Protein AF-A0A7I7RV11-F1 (afdb_monomer_lite)

pLDDT: mean 87.64, std 12.58, range [41.28, 97.12]

Structure (mmCIF, N/CA/C/O backbone):
data_AF-A0A7I7RV11-F1
#
_entry.id   AF-A0A7I7RV11-F1
#
loop_
_atom_site.group_PDB
_atom_site.id
_atom_site.type_symbol
_atom_site.label_atom_id
_atom_site.label_alt_id
_atom_site.label_comp_id
_atom_site.label_asym_id
_atom_site.label_entity_id
_atom_site.label_seq_id
_atom_site.pdbx_PDB_ins_code
_atom_site.Cartn_x
_atom_site.Cartn_y
_atom_site.Cartn_z
_atom_site.occupancy
_atom_site.B_iso_or_equiv
_atom_site.auth_seq_id
_atom_site.auth_comp_id
_atom_site.auth_asym_id
_atom_site.auth_atom_id
_atom_site.pdbx_PDB_model_num
ATOM 1 N N . MET A 1 1 ? 20.963 12.779 -6.659 1.00 41.28 1 MET A N 1
ATOM 2 C CA . MET A 1 1 ? 19.847 13.435 -5.948 1.00 41.28 1 MET A CA 1
ATOM 3 C C . MET A 1 1 ? 18.872 12.330 -5.611 1.00 41.28 1 MET A C 1
ATOM 5 O O . MET A 1 1 ? 18.437 11.670 -6.538 1.00 41.28 1 MET A O 1
ATOM 9 N N . SER A 1 2 ? 18.648 12.032 -4.330 1.00 45.22 2 SER A N 1
ATOM 10 C CA . SER A 1 2 ? 17.662 11.018 -3.942 1.00 45.22 2 SER A CA 1
ATOM 11 C C . SER A 1 2 ? 16.276 11.585 -4.212 1.00 45.22 2 SER A C 1
ATOM 13 O O . SER A 1 2 ? 15.872 12.535 -3.540 1.00 45.22 2 SER A O 1
ATOM 15 N N . ASP A 1 3 ? 15.593 11.049 -5.220 1.00 54.22 3 ASP A N 1
ATOM 16 C CA . ASP A 1 3 ? 14.217 11.409 -5.540 1.00 54.22 3 ASP A CA 1
ATOM 17 C C . ASP A 1 3 ? 13.336 11.082 -4.337 1.00 54.22 3 ASP A C 1
ATOM 19 O O . ASP A 1 3 ? 13.045 9.928 -4.019 1.00 54.22 3 ASP A O 1
ATOM 23 N N . HIS A 1 4 ? 12.970 12.123 -3.592 1.00 54.28 4 HIS A N 1
ATOM 24 C CA . HIS A 1 4 ? 12.039 11.976 -2.490 1.00 54.28 4 HIS A CA 1
ATOM 25 C C . HIS A 1 4 ? 10.669 11.590 -3.082 1.00 54.28 4 HIS A C 1
ATOM 27 O O . HIS A 1 4 ? 10.191 12.280 -3.986 1.00 54.28 4 HIS A O 1
ATOM 33 N N . PRO A 1 5 ? 9.985 10.553 -2.562 1.00 54.84 5 PRO A N 1
ATOM 34 C CA . PRO A 1 5 ? 8.744 10.007 -3.139 1.00 54.84 5 PRO A CA 1
ATOM 35 C C . PRO A 1 5 ? 7.582 11.009 -3.243 1.00 54.84 5 PRO A C 1
ATOM 37 O O . PRO A 1 5 ? 6.573 10.739 -3.888 1.00 54.84 5 PRO A O 1
ATOM 40 N N . LEU A 1 6 ? 7.718 12.175 -2.608 1.00 58.41 6 LEU A N 1
ATOM 41 C CA . LEU A 1 6 ? 6.704 13.224 -2.544 1.00 58.41 6 LEU A CA 1
ATOM 42 C C . LEU A 1 6 ? 6.657 14.125 -3.789 1.00 58.41 6 LEU A C 1
ATOM 44 O O . LEU A 1 6 ? 5.779 14.979 -3.870 1.00 58.41 6 LEU A O 1
ATOM 48 N N . TYR A 1 7 ? 7.564 13.965 -4.759 1.00 64.19 7 TYR A N 1
ATOM 49 C CA . TYR A 1 7 ? 7.532 14.777 -5.983 1.00 64.19 7 TYR A CA 1
ATOM 50 C C . TYR A 1 7 ? 6.531 14.268 -7.034 1.00 64.19 7 TYR A C 1
ATOM 52 O O . TYR A 1 7 ? 6.111 15.044 -7.891 1.00 64.19 7 TYR A O 1
ATOM 60 N N . SER A 1 8 ? 6.096 13.004 -6.951 1.00 82.69 8 SER A N 1
ATOM 61 C CA . SER A 1 8 ? 5.095 12.426 -7.856 1.00 82.69 8 SER A CA 1
ATOM 62 C C . SER A 1 8 ? 3.722 12.317 -7.172 1.00 82.69 8 SER A C 1
ATOM 64 O O . SER A 1 8 ? 3.597 11.648 -6.136 1.00 82.69 8 SER A O 1
ATOM 66 N N . PRO A 1 9 ? 2.656 12.919 -7.742 1.00 84.50 9 PRO A N 1
ATOM 67 C CA . PRO A 1 9 ? 1.291 12.747 -7.245 1.00 84.50 9 PRO A CA 1
ATOM 68 C C . PRO A 1 9 ? 0.836 11.283 -7.239 1.00 84.50 9 PRO A C 1
ATOM 70 O O . PRO A 1 9 ? 0.125 10.871 -6.324 1.00 84.50 9 PRO A O 1
ATOM 73 N N . ALA A 1 10 ? 1.271 10.490 -8.225 1.00 85.31 10 ALA A N 1
ATOM 74 C CA . ALA A 1 10 ? 0.928 9.073 -8.325 1.00 85.31 10 ALA A CA 1
ATOM 75 C C . ALA A 1 10 ? 1.553 8.267 -7.177 1.00 85.31 10 ALA A C 1
ATOM 77 O O . ALA A 1 10 ? 0.850 7.532 -6.483 1.00 85.31 10 ALA A O 1
ATOM 78 N N . THR A 1 11 ? 2.843 8.483 -6.908 1.00 88.31 11 THR A N 1
ATOM 79 C CA . THR A 1 11 ? 3.557 7.848 -5.791 1.00 88.31 11 THR A CA 1
ATOM 80 C C . THR A 1 11 ? 2.948 8.248 -4.452 1.00 88.31 11 THR A C 1
ATOM 82 O O . THR A 1 11 ? 2.723 7.405 -3.588 1.00 88.31 11 THR A O 1
ATOM 85 N N . THR A 1 12 ? 2.588 9.524 -4.296 1.00 90.31 12 THR A N 1
ATOM 86 C CA . THR A 1 12 ? 1.929 10.015 -3.079 1.00 90.31 12 THR A CA 1
ATOM 87 C C . THR A 1 12 ? 0.565 9.349 -2.869 1.00 90.31 12 THR A C 1
ATOM 89 O O . THR A 1 12 ? 0.271 8.893 -1.765 1.00 90.31 12 THR A O 1
ATOM 92 N N . ALA A 1 13 ? -0.257 9.238 -3.918 1.00 91.12 13 ALA A N 1
ATOM 93 C CA . ALA A 1 13 ? -1.551 8.562 -3.843 1.00 91.12 13 ALA A CA 1
ATOM 94 C C . ALA A 1 13 ? -1.406 7.074 -3.481 1.00 91.12 13 ALA A C 1
ATOM 96 O O . ALA A 1 13 ? -2.152 6.574 -2.637 1.00 91.12 13 ALA A O 1
ATOM 97 N N . LEU A 1 14 ? -0.415 6.388 -4.059 1.00 91.06 14 LEU A N 1
ATOM 98 C CA . LEU A 1 14 ? -0.110 4.993 -3.747 1.00 91.06 14 LEU A CA 1
ATOM 99 C C . LEU A 1 14 ? 0.301 4.814 -2.278 1.00 91.06 14 LEU A C 1
ATOM 101 O O . LEU A 1 14 ? -0.255 3.963 -1.585 1.00 91.06 14 LEU A O 1
ATOM 105 N N . LEU A 1 15 ? 1.215 5.650 -1.774 1.00 93.62 15 LEU A N 1
ATOM 106 C CA . LEU A 1 15 ? 1.656 5.611 -0.375 1.00 93.62 15 LEU A CA 1
ATOM 107 C C . LEU A 1 15 ? 0.497 5.856 0.599 1.00 93.62 15 LEU A C 1
ATOM 109 O O . LEU A 1 15 ? 0.374 5.160 1.611 1.00 93.62 15 LEU A O 1
ATOM 113 N N . LEU A 1 16 ? -0.387 6.807 0.286 1.00 94.62 16 LEU A N 1
ATOM 114 C CA . LEU A 1 16 ? -1.586 7.069 1.083 1.00 94.62 16 LEU A CA 1
ATOM 115 C C . LEU A 1 16 ? -2.556 5.880 1.062 1.00 94.62 16 LEU A C 1
ATOM 117 O O . LEU A 1 16 ? -3.090 5.525 2.113 1.00 94.62 16 LEU A O 1
ATOM 121 N N . ALA A 1 17 ? -2.747 5.228 -0.088 1.00 95.25 17 ALA A N 1
ATOM 122 C CA . ALA A 1 17 ? -3.587 4.037 -0.197 1.00 95.25 17 ALA A CA 1
ATOM 123 C C . ALA A 1 17 ? -3.026 2.860 0.622 1.00 95.25 17 ALA A C 1
ATOM 125 O O . ALA A 1 17 ? -3.751 2.260 1.416 1.00 95.25 17 ALA A O 1
ATOM 126 N N . MET A 1 18 ? -1.724 2.578 0.510 1.00 95.56 18 MET A N 1
ATOM 127 C CA . MET A 1 18 ? -1.037 1.553 1.309 1.00 95.56 18 MET A CA 1
ATOM 128 C C . MET A 1 18 ? -1.118 1.835 2.817 1.00 95.56 18 MET A C 1
ATOM 130 O O . MET A 1 18 ? -1.333 0.925 3.622 1.00 95.56 18 MET A O 1
ATOM 134 N N . THR A 1 19 ? -0.987 3.105 3.205 1.00 96.31 19 THR A N 1
ATOM 135 C CA . THR A 1 19 ? -1.144 3.543 4.599 1.00 96.31 19 THR A CA 1
ATOM 136 C C . THR A 1 19 ? -2.575 3.304 5.086 1.00 96.31 19 THR A C 1
ATOM 138 O O . THR A 1 19 ? -2.782 2.776 6.179 1.00 96.31 19 THR A O 1
ATOM 141 N N . ALA A 1 20 ? -3.576 3.661 4.276 1.00 96.25 20 ALA A N 1
ATOM 142 C CA . ALA A 1 20 ? -4.988 3.501 4.614 1.00 96.25 20 ALA A CA 1
ATOM 143 C C . ALA A 1 20 ? -5.393 2.027 4.788 1.00 96.25 20 ALA A C 1
ATOM 145 O O . ALA A 1 20 ? -6.132 1.713 5.721 1.00 96.25 20 ALA A O 1
ATOM 146 N N . LEU A 1 21 ? -4.871 1.123 3.949 1.00 95.31 21 LEU A N 1
ATOM 147 C CA . LEU A 1 21 ? -5.113 -0.321 4.061 1.00 95.31 21 LEU A CA 1
ATOM 148 C C . LEU A 1 21 ? -4.667 -0.869 5.424 1.00 95.31 21 LEU A C 1
ATOM 150 O O . LEU A 1 21 ? -5.454 -1.495 6.130 1.00 95.31 21 LEU A O 1
ATOM 154 N N .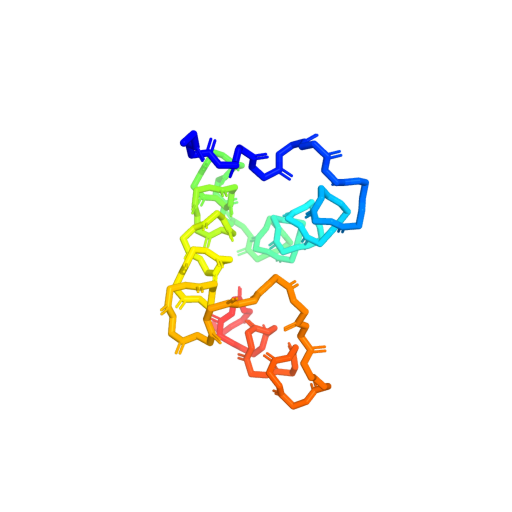 GLN A 1 22 ? -3.443 -0.557 5.850 1.00 95.88 22 GLN A N 1
ATOM 155 C CA . GLN A 1 22 ? -2.929 -0.991 7.156 1.00 95.88 22 GLN A CA 1
ATOM 156 C C . GLN A 1 22 ? -3.654 -0.321 8.331 1.00 95.88 22 GLN A C 1
ATOM 158 O O . GLN A 1 22 ? -3.910 -0.951 9.359 1.00 95.88 22 GLN A O 1
ATOM 163 N N . ARG A 1 23 ? -4.032 0.958 8.185 1.00 96.50 23 ARG A N 1
ATOM 164 C CA . ARG A 1 23 ? -4.854 1.669 9.179 1.00 96.50 23 ARG A CA 1
ATOM 165 C C . ARG A 1 23 ? -6.190 0.977 9.413 1.00 96.50 23 ARG A C 1
ATOM 167 O O . ARG A 1 23 ? -6.622 0.908 10.562 1.00 96.50 23 ARG A O 1
ATOM 174 N N . ALA A 1 24 ? -6.827 0.476 8.354 1.00 94.50 24 ALA A N 1
ATOM 175 C CA . ALA A 1 24 ? -8.080 -0.264 8.458 1.00 94.50 24 ALA A CA 1
ATOM 176 C C . ALA A 1 24 ? -7.919 -1.567 9.266 1.00 94.50 24 ALA A C 1
ATOM 178 O O . ALA A 1 24 ? -8.848 -1.962 9.963 1.00 94.50 24 ALA A O 1
ATOM 179 N N . GLY A 1 25 ? -6.726 -2.173 9.248 1.00 92.00 25 GLY A N 1
ATOM 180 C CA . GLY A 1 25 ? -6.347 -3.322 10.080 1.00 92.00 25 GLY A CA 1
ATOM 181 C C . GLY A 1 25 ? -5.894 -2.979 11.508 1.00 92.00 25 GLY A C 1
ATOM 182 O O . GLY A 1 25 ? -5.519 -3.872 12.260 1.00 92.00 25 GLY A O 1
ATOM 183 N N . GLY A 1 26 ? -5.912 -1.702 11.909 1.00 95.44 26 GLY A N 1
ATOM 184 C CA . GLY A 1 26 ? -5.566 -1.267 13.269 1.00 95.44 26 GLY A CA 1
ATOM 185 C C . GLY A 1 26 ? -4.106 -0.850 13.485 1.00 95.44 26 GLY A C 1
ATOM 186 O O . GLY A 1 26 ? -3.763 -0.414 14.585 1.00 95.44 26 GLY A O 1
ATOM 187 N N . VAL A 1 27 ? -3.252 -0.893 12.457 1.00 96.62 27 VAL A N 1
ATOM 188 C CA . VAL A 1 27 ? -1.845 -0.459 12.557 1.00 96.62 27 VAL A CA 1
ATOM 189 C C . VAL A 1 27 ? -1.775 1.046 12.854 1.00 96.62 27 VAL A C 1
ATOM 191 O O . VAL A 1 27 ? -2.500 1.809 12.213 1.00 96.62 27 VAL A O 1
ATOM 194 N N . PRO A 1 28 ? -0.936 1.532 13.792 1.00 97.12 28 PRO A N 1
ATOM 195 C CA . PRO A 1 28 ? -0.796 2.964 14.071 1.00 97.12 28 PRO A CA 1
ATOM 196 C C . PRO A 1 28 ? -0.414 3.789 12.826 1.00 97.12 28 PRO A C 1
ATOM 198 O O . PRO A 1 28 ? 0.350 3.303 11.995 1.00 97.12 28 PRO A O 1
ATOM 201 N N . PRO A 1 29 ? -0.879 5.048 12.685 1.00 93.12 29 PRO A N 1
ATOM 202 C CA . PRO A 1 29 ? -0.682 5.825 11.455 1.00 93.12 29 PRO A CA 1
ATOM 203 C C . PRO A 1 29 ? 0.766 6.020 11.018 1.00 93.12 29 PRO A C 1
ATOM 205 O O . PRO A 1 29 ? 1.067 5.890 9.836 1.00 93.12 29 PRO A O 1
ATOM 208 N N . THR A 1 30 ? 1.662 6.308 11.958 1.00 94.44 30 THR A N 1
ATOM 209 C CA . THR A 1 30 ? 3.084 6.515 11.663 1.00 94.44 30 THR A CA 1
ATOM 210 C C . THR A 1 30 ? 3.760 5.227 11.203 1.00 94.44 30 THR A C 1
ATOM 212 O O . THR A 1 30 ? 4.521 5.258 10.245 1.00 94.44 30 THR A O 1
ATOM 215 N N . VAL A 1 31 ? 3.424 4.093 11.824 1.00 96.00 31 VAL A N 1
ATOM 216 C CA . VAL A 1 31 ? 3.931 2.764 11.446 1.00 96.00 31 VAL A CA 1
ATOM 217 C C . VAL A 1 31 ? 3.396 2.346 10.075 1.00 96.00 31 VAL A C 1
ATOM 219 O O . VAL A 1 31 ? 4.150 1.863 9.240 1.00 96.00 31 VAL A O 1
ATOM 222 N N . ALA A 1 32 ? 2.110 2.585 9.807 1.00 95.62 32 ALA A N 1
ATOM 223 C CA . ALA A 1 32 ? 1.499 2.278 8.516 1.00 95.62 32 ALA A CA 1
ATOM 224 C C . ALA A 1 32 ? 2.158 3.059 7.364 1.00 95.62 32 ALA A C 1
ATOM 226 O O . ALA A 1 32 ? 2.422 2.484 6.307 1.00 95.62 32 ALA A O 1
ATOM 227 N N . LEU A 1 33 ? 2.452 4.346 7.580 1.00 94.69 33 LEU A N 1
ATOM 228 C CA . LEU A 1 33 ? 3.142 5.181 6.596 1.00 94.69 33 LEU A CA 1
ATOM 229 C C . LEU A 1 33 ? 4.591 4.731 6.378 1.00 94.69 33 LEU A C 1
ATOM 231 O O . LEU A 1 33 ? 5.040 4.664 5.236 1.00 94.69 3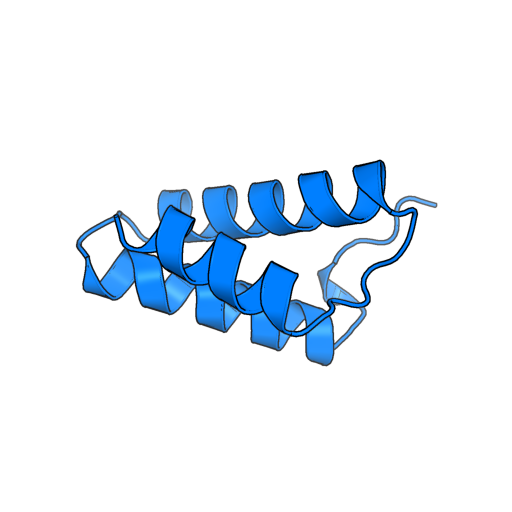3 LEU A O 1
ATOM 235 N N . ASP A 1 34 ? 5.306 4.393 7.450 1.00 95.12 34 ASP A N 1
ATOM 236 C CA . ASP A 1 34 ? 6.683 3.900 7.359 1.00 95.12 34 ASP A CA 1
ATOM 237 C C . ASP A 1 34 ? 6.754 2.572 6.587 1.00 95.12 34 ASP A C 1
ATOM 239 O O . ASP A 1 34 ? 7.541 2.427 5.653 1.00 95.12 34 ASP A O 1
ATOM 243 N N . ASN A 1 35 ? 5.836 1.644 6.871 1.00 94.62 35 ASN A N 1
ATOM 244 C CA . ASN A 1 35 ? 5.695 0.391 6.129 1.00 94.62 35 ASN A CA 1
ATOM 245 C C . ASN A 1 35 ? 5.378 0.618 4.641 1.00 94.62 35 ASN A C 1
ATOM 247 O O . ASN A 1 35 ? 5.910 -0.089 3.786 1.00 94.62 35 ASN A O 1
ATOM 251 N N . ALA A 1 36 ? 4.531 1.601 4.315 1.00 94.38 36 ALA A N 1
ATOM 252 C CA . ALA A 1 36 ? 4.229 1.958 2.929 1.00 94.38 36 ALA A CA 1
ATOM 253 C C . ALA A 1 36 ? 5.466 2.515 2.201 1.00 94.38 36 ALA A C 1
ATOM 255 O O . ALA A 1 36 ? 5.734 2.136 1.061 1.00 94.38 36 ALA A O 1
ATOM 256 N N . ILE A 1 37 ? 6.252 3.371 2.864 1.00 93.06 37 ILE A N 1
ATOM 257 C CA . ILE A 1 37 ? 7.504 3.906 2.310 1.00 93.06 37 ILE A CA 1
ATOM 258 C C . ILE A 1 37 ? 8.528 2.789 2.105 1.00 93.06 37 ILE A C 1
ATOM 260 O O . ILE A 1 37 ? 9.163 2.757 1.053 1.00 93.06 37 ILE A O 1
ATOM 264 N N . HIS A 1 38 ? 8.676 1.870 3.063 1.00 93.44 38 HIS A N 1
ATOM 265 C CA . HIS A 1 38 ? 9.556 0.712 2.907 1.00 93.44 38 HIS A CA 1
ATOM 266 C C . HIS A 1 38 ? 9.123 -0.163 1.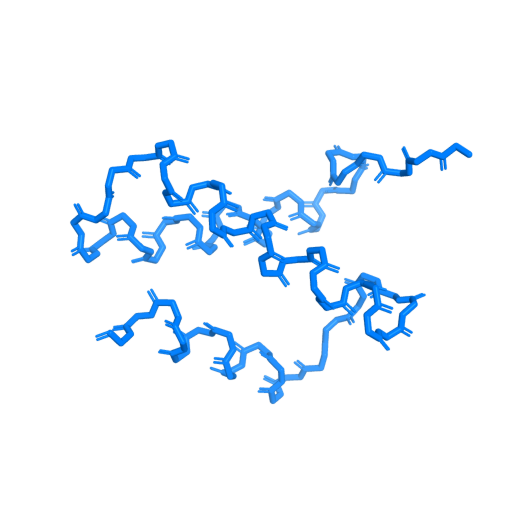730 1.00 93.44 38 HIS A C 1
ATOM 268 O O . HIS A 1 38 ? 9.938 -0.436 0.860 1.00 93.44 38 HIS A O 1
ATOM 274 N N . ALA A 1 39 ? 7.834 -0.494 1.618 1.00 93.12 39 ALA A N 1
ATOM 275 C CA . ALA A 1 39 ? 7.321 -1.263 0.488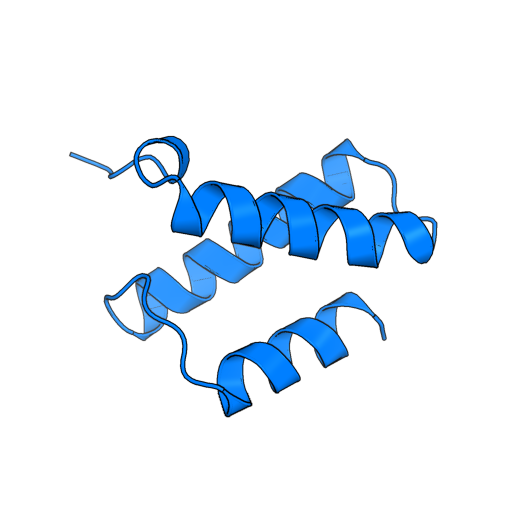 1.00 93.12 39 ALA A CA 1
ATOM 276 C C . ALA A 1 39 ? 7.610 -0.603 -0.872 1.00 93.12 39 ALA A C 1
ATOM 278 O O . ALA A 1 39 ? 7.971 -1.290 -1.825 1.00 93.12 39 ALA A O 1
ATOM 279 N N . TRP A 1 40 ? 7.472 0.722 -0.959 1.00 92.25 40 TRP A N 1
ATOM 280 C CA . TRP A 1 40 ? 7.808 1.481 -2.162 1.00 92.25 40 TRP A CA 1
ATOM 281 C C . TRP A 1 40 ? 9.315 1.515 -2.452 1.00 92.25 40 TRP A C 1
ATOM 283 O O . TRP A 1 40 ? 9.715 1.365 -3.608 1.00 92.25 40 TRP A O 1
ATOM 293 N N . ARG A 1 41 ? 10.153 1.689 -1.423 1.00 91.38 41 ARG A N 1
ATOM 294 C CA . ARG A 1 41 ? 11.615 1.667 -1.567 1.00 91.38 41 ARG A CA 1
ATOM 295 C C . ARG A 1 41 ? 12.107 0.307 -2.027 1.00 91.38 41 ARG A C 1
ATOM 297 O O . ARG A 1 41 ? 12.824 0.262 -3.017 1.00 91.38 41 ARG A O 1
ATOM 304 N N . ASP A 1 42 ? 11.656 -0.768 -1.384 1.00 91.69 42 ASP A N 1
ATOM 305 C CA . ASP A 1 42 ? 12.026 -2.142 -1.735 1.00 91.69 42 ASP A CA 1
ATOM 306 C C . ASP A 1 42 ? 11.751 -2.417 -3.221 1.00 91.69 42 ASP A C 1
ATOM 308 O O . ASP A 1 42 ? 12.602 -2.945 -3.935 1.00 91.69 42 ASP A O 1
ATOM 312 N N . HIS A 1 43 ? 10.577 -2.001 -3.709 1.00 90.38 43 HIS A N 1
ATOM 313 C CA . HIS A 1 43 ? 10.209 -2.110 -5.121 1.00 90.38 43 HIS A CA 1
ATOM 314 C C . HIS A 1 43 ? 11.135 -1.299 -6.028 1.00 90.38 43 HIS A C 1
ATOM 316 O O . HIS A 1 43 ? 11.687 -1.819 -6.998 1.00 90.38 43 HIS A O 1
ATOM 322 N N . THR A 1 44 ? 11.329 -0.023 -5.696 1.00 89.19 44 THR A N 1
ATOM 323 C CA . THR A 1 44 ? 12.117 0.905 -6.516 1.00 89.19 44 THR A CA 1
ATOM 324 C C . THR A 1 44 ? 13.583 0.481 -6.584 1.00 89.19 44 THR A C 1
ATOM 326 O O . THR A 1 44 ? 14.198 0.571 -7.643 1.00 89.19 44 THR A O 1
ATOM 329 N N . GLU A 1 45 ? 14.140 -0.029 -5.486 1.00 89.94 45 GLU A N 1
ATOM 330 C CA . GLU A 1 45 ? 15.500 -0.567 -5.428 1.00 89.94 45 GLU A CA 1
ATOM 331 C C . GLU A 1 45 ? 15.627 -1.883 -6.208 1.00 89.94 45 GLU A C 1
ATOM 333 O O . GLU A 1 45 ? 16.612 -2.072 -6.922 1.00 89.94 45 GLU A O 1
ATOM 338 N N . ALA A 1 46 ? 14.627 -2.769 -6.137 1.00 89.69 46 ALA A N 1
ATOM 339 C CA . ALA A 1 46 ? 14.639 -4.043 -6.854 1.00 89.69 46 ALA A CA 1
ATOM 340 C C . ALA A 1 46 ? 14.455 -3.892 -8.375 1.00 89.69 46 ALA A C 1
ATOM 342 O O . ALA A 1 46 ? 15.085 -4.614 -9.150 1.00 89.69 46 ALA A O 1
ATOM 343 N N . ARG A 1 47 ? 13.587 -2.974 -8.817 1.00 86.94 47 ARG A N 1
ATOM 344 C CA . ARG A 1 47 ? 13.228 -2.783 -10.235 1.00 86.94 47 ARG A CA 1
ATOM 345 C C . ARG A 1 47 ? 13.964 -1.627 -10.913 1.00 86.94 47 ARG A C 1
ATOM 347 O O . ARG A 1 47 ? 13.987 -1.569 -12.140 1.00 86.94 47 ARG A O 1
ATOM 354 N N . GLY A 1 48 ? 14.522 -0.690 -10.148 1.00 85.44 48 GLY A N 1
ATOM 355 C CA . GLY A 1 48 ? 15.047 0.573 -10.677 1.00 85.44 48 GLY A CA 1
ATOM 356 C C . GLY A 1 48 ? 13.960 1.500 -11.238 1.00 85.44 48 GLY A C 1
ATOM 357 O O . GLY A 1 48 ? 14.262 2.357 -12.067 1.00 85.44 48 GLY A O 1
ATOM 358 N N . SER A 1 49 ? 12.695 1.309 -10.845 1.00 83.94 49 SER A N 1
ATOM 359 C CA . SER A 1 49 ? 11.536 2.066 -11.332 1.00 83.94 49 SER A CA 1
ATOM 360 C C . SER A 1 49 ? 10.464 2.189 -10.249 1.00 83.94 49 SER A C 1
ATOM 362 O O . SER A 1 49 ? 10.277 1.279 -9.448 1.00 83.94 49 SER A O 1
ATOM 364 N N . ASP A 1 50 ? 9.734 3.304 -10.254 1.00 82.69 50 ASP A N 1
ATOM 365 C CA . ASP A 1 50 ? 8.566 3.558 -9.406 1.00 82.69 50 ASP A CA 1
ATOM 366 C C . ASP A 1 50 ? 7.240 3.108 -10.051 1.00 82.69 50 ASP A C 1
ATOM 368 O O . ASP A 1 50 ? 6.168 3.337 -9.490 1.00 82.69 50 ASP A O 1
ATOM 372 N N . THR A 1 51 ? 7.301 2.466 -11.222 1.00 86.88 51 THR A N 1
ATOM 373 C CA . THR A 1 51 ? 6.146 1.880 -11.911 1.00 86.88 51 THR A CA 1
ATOM 374 C C . THR A 1 51 ? 5.873 0.480 -11.380 1.00 86.88 51 THR A C 1
ATOM 376 O O . THR A 1 51 ? 6.804 -0.301 -11.207 1.00 86.88 51 THR A O 1
ATOM 379 N N . TRP A 1 52 ? 4.599 0.169 -11.146 1.00 88.56 52 TRP A N 1
ATOM 380 C CA . TRP A 1 52 ? 4.150 -1.113 -10.611 1.00 88.56 52 TRP A CA 1
ATOM 381 C C . TRP A 1 52 ? 3.307 -1.861 -11.638 1.00 88.56 52 TRP A C 1
ATOM 383 O O . TRP A 1 52 ? 2.389 -1.291 -12.236 1.00 88.56 52 TRP A O 1
ATOM 393 N N . GLU A 1 53 ? 3.592 -3.144 -11.805 1.00 91.06 53 GLU A N 1
ATOM 394 C CA . GLU A 1 53 ? 2.745 -4.085 -12.524 1.00 91.06 53 GLU A CA 1
ATOM 395 C C . GLU A 1 53 ? 1.566 -4.535 -11.639 1.00 91.06 53 GLU A C 1
ATOM 397 O O . GLU A 1 53 ? 1.559 -4.388 -10.413 1.00 91.06 53 GLU A O 1
ATOM 402 N N . TYR A 1 54 ? 0.501 -5.0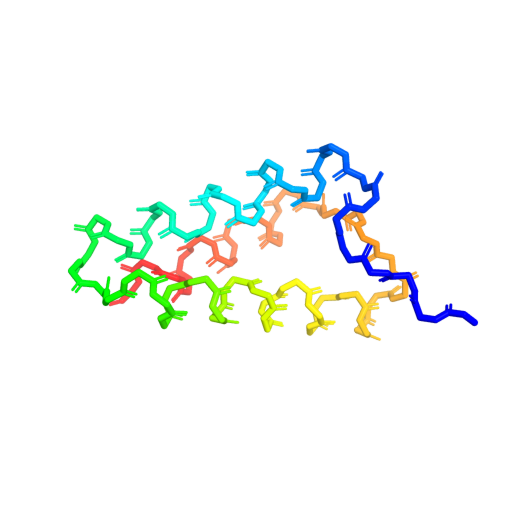43 -12.264 1.00 91.06 54 TYR A N 1
ATOM 403 C CA . TYR A 1 54 ? -0.734 -5.379 -11.547 1.00 91.06 54 TYR A CA 1
ATOM 404 C C . TYR A 1 54 ? -0.529 -6.475 -10.490 1.00 91.06 54 TYR A C 1
ATOM 406 O O . TYR A 1 54 ? -1.054 -6.378 -9.383 1.00 91.06 54 TYR A O 1
ATOM 414 N N . ASP A 1 55 ? 0.232 -7.511 -10.823 1.00 93.56 55 ASP A N 1
ATOM 415 C CA . ASP A 1 55 ? 0.573 -8.614 -9.927 1.00 93.56 55 ASP A CA 1
ATOM 416 C C . ASP A 1 55 ? 1.411 -8.151 -8.726 1.00 93.56 55 ASP A C 1
ATOM 418 O O . ASP A 1 55 ? 1.181 -8.611 -7.607 1.00 93.56 55 ASP A O 1
ATOM 422 N N . GLU A 1 56 ? 2.301 -7.178 -8.917 1.00 91.06 56 GLU A N 1
ATOM 423 C CA . GLU A 1 56 ? 3.063 -6.539 -7.838 1.00 91.06 56 GLU A CA 1
ATOM 424 C C . GLU A 1 56 ? 2.149 -5.758 -6.887 1.00 91.06 56 GLU A C 1
ATOM 426 O O . GLU A 1 56 ? 2.296 -5.849 -5.663 1.00 91.06 56 GLU A O 1
ATOM 431 N N . ILE A 1 57 ? 1.155 -5.042 -7.431 1.00 91.56 57 ILE A N 1
ATOM 432 C CA . ILE A 1 57 ? 0.133 -4.351 -6.631 1.00 91.56 57 ILE A CA 1
ATOM 433 C C . ILE A 1 57 ? -0.688 -5.365 -5.824 1.00 91.56 57 ILE A C 1
ATOM 435 O O . ILE A 1 57 ? -0.942 -5.155 -4.636 1.00 91.56 57 ILE A O 1
ATOM 439 N N . VAL A 1 58 ? -1.089 -6.483 -6.429 1.00 93.56 58 VAL A N 1
ATOM 440 C CA . VAL A 1 58 ? -1.812 -7.543 -5.711 1.00 93.56 58 VAL A CA 1
ATOM 441 C C . VAL A 1 58 ? -0.946 -8.112 -4.585 1.00 93.56 58 VAL A C 1
ATOM 443 O O . VAL A 1 58 ? -1.408 -8.205 -3.447 1.00 93.56 58 VAL A O 1
ATOM 446 N N . ALA A 1 59 ? 0.321 -8.423 -4.867 1.00 92.88 59 ALA A N 1
ATOM 447 C CA . ALA A 1 59 ? 1.246 -8.980 -3.888 1.00 92.88 59 ALA A CA 1
ATOM 448 C C . ALA A 1 59 ? 1.484 -8.035 -2.700 1.00 92.88 59 ALA A C 1
ATOM 450 O O . ALA A 1 59 ? 1.456 -8.473 -1.545 1.00 92.88 59 ALA A O 1
ATOM 451 N N . VAL A 1 60 ? 1.674 -6.732 -2.946 1.00 92.75 60 VAL A N 1
ATOM 452 C CA . VAL A 1 60 ? 1.858 -5.766 -1.855 1.00 92.75 60 VAL A CA 1
ATOM 453 C C . VAL A 1 60 ? 0.579 -5.572 -1.052 1.00 92.75 60 VAL A C 1
ATOM 455 O O . VAL A 1 60 ? 0.653 -5.536 0.172 1.00 92.75 60 VAL A O 1
ATOM 458 N N . VAL A 1 61 ? -0.596 -5.525 -1.688 1.00 91.50 61 VAL A N 1
ATOM 459 C CA . VAL A 1 61 ? -1.873 -5.422 -0.967 1.00 91.50 61 VAL A CA 1
ATOM 460 C C . VAL A 1 61 ? -2.073 -6.633 -0.062 1.00 91.50 61 VAL A C 1
ATOM 462 O O . VAL A 1 61 ? -2.371 -6.452 1.118 1.00 91.50 61 VAL A O 1
ATOM 465 N N . SER A 1 62 ? -1.847 -7.851 -0.562 1.00 93.31 62 SER A N 1
ATOM 466 C CA . SER A 1 62 ? -1.925 -9.067 0.254 1.00 93.31 62 SER A CA 1
ATOM 467 C C . SER A 1 62 ? -0.943 -9.036 1.424 1.00 93.31 62 SER A C 1
ATOM 469 O O . SER A 1 62 ? -1.328 -9.353 2.542 1.00 93.31 62 SER A O 1
ATOM 471 N N . ARG A 1 63 ? 0.302 -8.592 1.208 1.00 91.38 63 ARG A N 1
ATOM 472 C CA . ARG A 1 63 ? 1.305 -8.468 2.278 1.00 91.38 63 ARG A CA 1
ATOM 473 C C . ARG A 1 63 ? 0.915 -7.444 3.347 1.00 91.38 63 ARG A C 1
ATOM 475 O O . ARG A 1 63 ? 1.170 -7.678 4.519 1.00 91.38 63 ARG A O 1
ATOM 482 N N . LEU A 1 64 ? 0.342 -6.308 2.952 1.00 89.88 64 LEU A N 1
ATOM 483 C CA . LEU A 1 64 ? -0.019 -5.215 3.865 1.00 89.88 64 LEU A CA 1
ATOM 484 C C . LEU A 1 64 ? -1.327 -5.457 4.635 1.00 89.88 64 LEU A C 1
ATOM 486 O O . LEU A 1 64 ? -1.630 -4.701 5.555 1.00 89.88 64 LEU A O 1
ATOM 490 N N . THR A 1 65 ? -2.120 -6.450 4.230 1.00 88.44 65 THR A N 1
ATOM 491 C CA . THR A 1 65 ? -3.436 -6.752 4.821 1.00 88.44 65 THR A CA 1
ATOM 492 C C . THR A 1 65 ? -3.529 -8.142 5.453 1.00 88.44 65 THR A C 1
ATOM 494 O O . THR A 1 65 ? -4.585 -8.478 5.988 1.00 88.44 65 THR A O 1
ATOM 497 N N . ALA A 1 66 ? -2.450 -8.930 5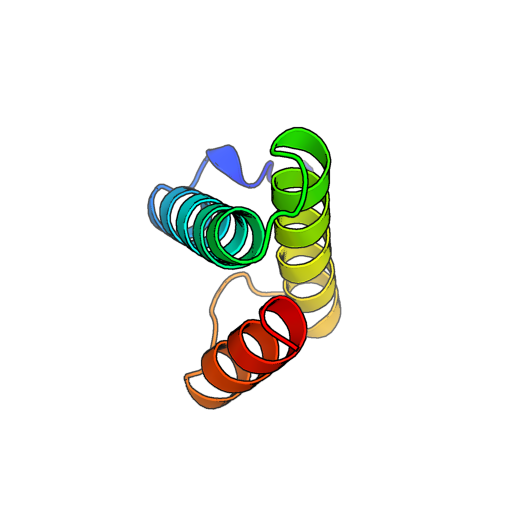.393 1.00 85.12 66 ALA A N 1
ATOM 498 C CA . ALA A 1 66 ? -2.297 -10.194 6.114 1.00 85.12 66 ALA A CA 1
ATOM 499 C C . ALA A 1 66 ? -2.083 -9.965 7.617 1.00 85.12 66 ALA A C 1
ATOM 501 O O . ALA A 1 66 ? -2.615 -10.785 8.399 1.00 85.12 66 ALA A O 1
#

Sequence (66 aa):
MSDHPLYSPATTALLLAMTALQRAGGVPPTVALDNAIHAWRDHTEARGSDTWEYDEIVAVVSRLTA

Organism: NCBI:txid1286181

Radius of gyration: 11.48 Å; chains: 1; bounding box: 28×25×27 Å

Foldseek 3Di:
DPPDLVVDPVSVVQLVVQLVLLVVVVDDNVVSSVLSVVLQVVVCVVPVDSDDDPVSVVVSSVVSND

Secondary structure (DSSP, 8-state):
----GGG-HHHHHHHHHHHHHHHHTT--HHHHHHHHHHHHHHHHHHHSSS---HHHHHHHHHHHH-